Protein AF-A0A432I5I5-F1 (afdb_monomer)

Solvent-accessible surface area (backbone atoms only — not comparable to full-atom values): 3692 Å² total; per-residue (Å²): 132,52,39,47,42,87,35,95,54,57,53,54,67,76,46,38,62,89,67,64,44,67,54,81,89,65,65,39,58,56,50,50,54,54,52,42,52,27,32,54,69,73,62,38,68,98,47,44,42,88,82,30,92,73,76,87,76,84,125

Sequence (59 aa):
MDTTYKGSFPINTDGGQLSAGQPVGGAGGFRHVIEGARQVMGRAEDRQVARNDLCMVNG

Structure (mmCIF, N/CA/C/O backbone):
data_AF-A0A432I5I5-F1
#
_entry.id   AF-A0A432I5I5-F1
#
loop_
_atom_site.group_PDB
_atom_site.id
_atom_site.type_symbol
_atom_site.label_atom_id
_atom_site.label_alt_id
_atom_site.label_comp_id
_atom_site.label_asym_id
_atom_site.label_entity_id
_atom_site.label_seq_id
_atom_site.pdbx_PDB_ins_code
_atom_site.Cartn_x
_atom_site.Cartn_y
_atom_site.Cartn_z
_atom_site.occupancy
_atom_site.B_iso_or_equiv
_atom_site.auth_seq_id
_atom_site.auth_comp_id
_atom_site.auth_asym_id
_atom_site.auth_atom_id
_atom_site.pdbx_PDB_model_num
ATOM 1 N N . MET A 1 1 ? -11.474 12.436 5.080 1.00 75.44 1 MET A N 1
ATOM 2 C CA . MET A 1 1 ? -11.549 10.984 4.812 1.00 75.44 1 MET A CA 1
ATOM 3 C C . MET A 1 1 ? -10.194 10.406 5.178 1.00 75.44 1 MET A C 1
ATOM 5 O O . MET A 1 1 ? -9.205 11.030 4.818 1.00 75.44 1 MET A O 1
ATOM 9 N N . ASP A 1 2 ? -10.133 9.325 5.951 1.00 85.56 2 ASP A N 1
ATOM 10 C CA . ASP A 1 2 ? -8.860 8.680 6.299 1.00 85.56 2 ASP A CA 1
ATOM 11 C C . ASP A 1 2 ? -8.458 7.734 5.159 1.00 85.56 2 ASP A C 1
ATOM 13 O O . ASP A 1 2 ? -9.191 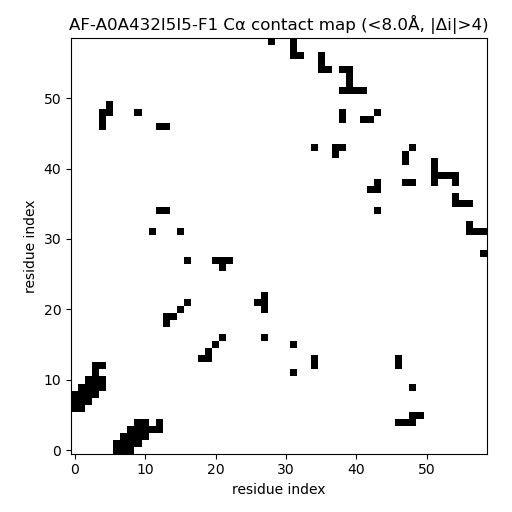6.791 4.858 1.00 85.56 2 ASP A O 1
ATOM 17 N N . THR A 1 3 ? -7.337 8.034 4.501 1.00 90.06 3 THR A N 1
ATOM 18 C CA . THR A 1 3 ? -6.810 7.267 3.361 1.00 90.06 3 THR A CA 1
ATOM 19 C C . THR A 1 3 ? -5.710 6.290 3.757 1.00 90.06 3 THR A C 1
ATOM 21 O O . THR A 1 3 ? -5.097 5.663 2.893 1.00 90.06 3 THR A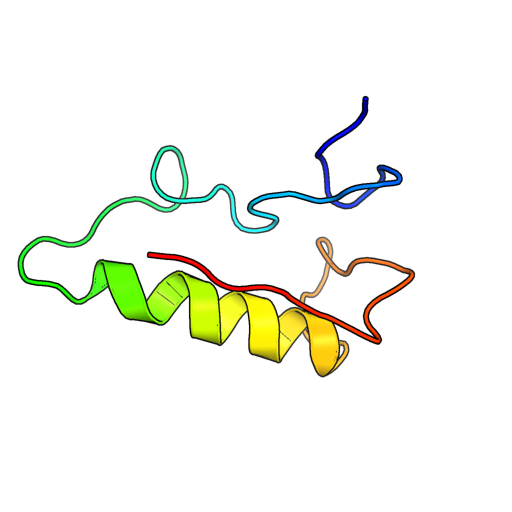 O 1
ATOM 24 N N . THR A 1 4 ? -5.413 6.169 5.049 1.00 91.38 4 THR A N 1
ATOM 25 C CA . THR A 1 4 ? -4.463 5.173 5.544 1.00 91.38 4 THR A CA 1
ATOM 26 C C . THR A 1 4 ? -5.081 3.774 5.499 1.00 91.38 4 THR A C 1
ATOM 28 O O . THR A 1 4 ? -6.288 3.613 5.328 1.00 91.38 4 THR A O 1
ATOM 31 N N . TYR A 1 5 ? -4.270 2.737 5.724 1.00 87.06 5 TYR A N 1
ATOM 32 C CA . TYR A 1 5 ? -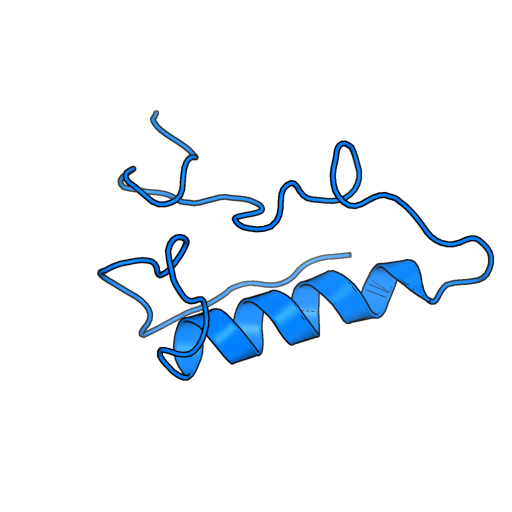4.748 1.350 5.815 1.00 87.06 5 TYR A CA 1
ATOM 33 C C . TYR A 1 5 ? -5.745 1.100 6.963 1.00 87.06 5 TYR A C 1
ATOM 35 O O . TYR A 1 5 ? -6.416 0.070 6.974 1.00 87.06 5 TYR A O 1
ATOM 43 N N . LYS A 1 6 ? -5.858 2.034 7.917 1.00 91.25 6 LYS A N 1
ATOM 44 C CA . LYS A 1 6 ? -6.826 1.994 9.025 1.00 91.25 6 LYS A CA 1
ATOM 45 C C . LYS A 1 6 ? -8.149 2.685 8.682 1.00 91.25 6 LYS A C 1
ATOM 47 O O . LYS A 1 6 ? -9.120 2.538 9.421 1.00 91.25 6 LYS A O 1
ATOM 52 N N . GLY A 1 7 ? -8.171 3.460 7.601 1.00 90.31 7 GLY A N 1
ATOM 53 C CA . GLY A 1 7 ? -9.316 4.248 7.179 1.00 90.31 7 GLY A CA 1
ATOM 54 C C . GLY A 1 7 ? -10.364 3.443 6.414 1.00 90.31 7 GLY A C 1
ATOM 55 O O . GLY A 1 7 ? -10.188 2.271 6.089 1.00 90.31 7 GLY A O 1
ATOM 56 N N . SER A 1 8 ? -11.476 4.102 6.089 1.00 90.19 8 SER A N 1
ATOM 57 C CA . SER A 1 8 ? -12.569 3.503 5.312 1.00 90.19 8 SER A CA 1
ATOM 58 C C . SER A 1 8 ? -12.303 3.456 3.806 1.00 90.19 8 SER A C 1
ATOM 60 O O . SER A 1 8 ? -13.036 2.783 3.082 1.00 90.19 8 SER A O 1
ATOM 62 N N . PHE A 1 9 ? -11.279 4.168 3.327 1.00 91.38 9 PHE A N 1
ATOM 63 C CA . PHE A 1 9 ? -10.886 4.178 1.920 1.00 91.38 9 PHE A CA 1
ATOM 64 C C . PHE A 1 9 ? -9.357 4.246 1.776 1.00 91.38 9 PHE A C 1
ATOM 66 O O . PHE A 1 9 ? -8.816 5.312 1.477 1.00 91.38 9 PHE A O 1
ATOM 73 N N . PRO A 1 10 ? -8.639 3.136 2.031 1.00 94.50 10 PRO A N 1
ATOM 74 C CA . PRO A 1 10 ? -7.184 3.105 1.947 1.00 94.50 10 PRO A CA 1
ATOM 75 C C . PRO A 1 10 ? -6.677 3.387 0.532 1.00 94.50 10 PRO A C 1
ATOM 77 O O . PRO A 1 10 ? -7.150 2.794 -0.436 1.00 94.50 10 PRO A O 1
ATOM 80 N N . ILE A 1 11 ? -5.676 4.258 0.419 1.00 94.94 11 ILE A N 1
ATOM 81 C CA . ILE A 1 11 ? -5.017 4.600 -0.845 1.00 94.94 11 ILE A CA 1
ATOM 82 C C . ILE A 1 11 ? -3.515 4.450 -0.643 1.00 94.94 11 ILE A C 1
ATOM 84 O O . ILE A 1 11 ? -2.969 5.006 0.308 1.00 94.94 11 ILE A O 1
ATOM 88 N N . ASN A 1 12 ? -2.842 3.753 -1.565 1.00 94.88 12 ASN A N 1
ATOM 89 C CA . ASN A 1 12 ? -1.385 3.613 -1.564 1.00 94.88 12 ASN A CA 1
ATOM 90 C C . ASN A 1 12 ? -0.845 3.134 -0.206 1.00 94.88 12 ASN A C 1
ATOM 92 O O . ASN A 1 12 ? -0.022 3.797 0.421 1.00 94.88 12 ASN A O 1
ATOM 96 N N . THR A 1 13 ? -1.320 1.978 0.259 1.00 95.00 13 THR A N 1
ATOM 97 C CA . THR A 1 13 ? -0.964 1.395 1.564 1.00 95.00 13 THR A CA 1
ATOM 98 C C . THR A 1 13 ? 0.525 1.116 1.732 1.00 95.00 13 THR A C 1
ATOM 100 O O . THR A 1 13 ? 0.995 1.026 2.859 1.00 95.00 13 THR A O 1
ATOM 103 N N . ASP A 1 14 ? 1.291 1.023 0.648 1.00 92.88 14 ASP A N 1
ATOM 104 C CA . ASP A 1 14 ? 2.751 0.919 0.674 1.00 92.88 14 ASP A CA 1
ATOM 105 C C . ASP A 1 14 ? 3.484 2.271 0.623 1.00 92.88 14 ASP A C 1
ATOM 107 O O . ASP A 1 14 ? 4.711 2.305 0.607 1.00 92.88 14 ASP A O 1
ATOM 111 N N . GLY A 1 15 ? 2.748 3.384 0.623 1.00 92.31 15 GLY A N 1
ATOM 112 C CA . GLY A 1 15 ? 3.269 4.748 0.527 1.00 92.31 15 GLY A CA 1
ATOM 113 C C . GLY A 1 15 ? 3.242 5.330 -0.889 1.00 92.31 15 GLY A C 1
ATOM 114 O O . GLY A 1 15 ? 3.499 6.522 -1.070 1.00 92.31 15 GLY A O 1
ATOM 115 N N . GLY A 1 16 ? 2.907 4.529 -1.906 1.00 91.19 16 GLY A N 1
ATOM 116 C CA . GLY A 1 16 ? 2.743 5.022 -3.272 1.00 91.19 16 GLY A CA 1
ATOM 117 C C . GLY A 1 16 ? 4.020 5.630 -3.854 1.00 91.19 16 GLY A C 1
ATOM 118 O O . GLY A 1 16 ? 5.123 5.475 -3.337 1.00 91.19 16 GLY A O 1
ATOM 119 N N . GLN A 1 17 ? 3.881 6.332 -4.972 1.00 89.81 17 GLN A N 1
ATOM 120 C CA . GLN A 1 17 ? 5.027 6.858 -5.716 1.00 89.81 17 GLN A CA 1
ATOM 121 C C . GLN A 1 17 ? 5.852 7.901 -4.944 1.00 89.81 17 GLN A C 1
ATOM 123 O O . GLN A 1 17 ? 7.054 8.005 -5.165 1.00 89.81 17 GLN A O 1
ATOM 128 N N . LEU A 1 18 ? 5.224 8.636 -4.023 1.00 89.56 18 LEU A N 1
ATOM 129 C CA . LEU A 1 18 ? 5.874 9.699 -3.253 1.00 89.56 18 LEU A CA 1
ATOM 130 C C . LEU A 1 18 ? 6.770 9.167 -2.129 1.00 89.56 18 LEU A C 1
ATOM 132 O O . LEU A 1 18 ? 7.747 9.821 -1.781 1.00 89.56 18 LEU A O 1
ATOM 136 N N . SER A 1 19 ? 6.449 8.001 -1.559 1.00 89.88 19 SER A N 1
ATOM 137 C CA . SER A 1 19 ? 7.206 7.435 -0.432 1.00 89.88 19 SER A CA 1
ATOM 138 C C . SER A 1 19 ? 7.905 6.124 -0.779 1.00 89.88 19 SER A C 1
ATOM 140 O O . SER A 1 19 ? 9.083 5.974 -0.474 1.00 89.88 19 SER A O 1
ATOM 142 N N . ALA A 1 20 ? 7.227 5.195 -1.461 1.00 87.50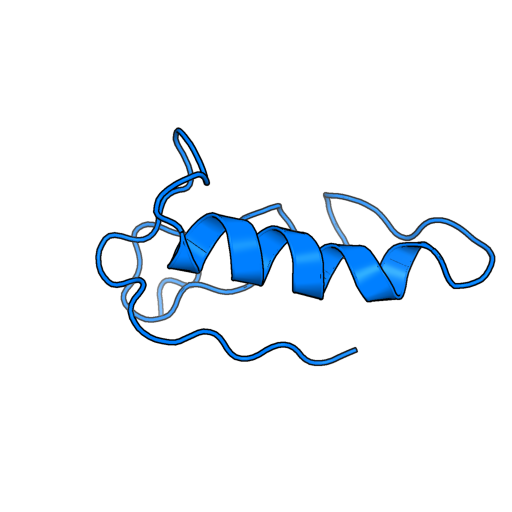 20 ALA A N 1
ATOM 143 C CA . ALA A 1 20 ? 7.841 3.948 -1.932 1.00 87.50 20 ALA A CA 1
ATOM 144 C C . ALA A 1 20 ? 8.712 4.152 -3.186 1.00 87.50 20 ALA A C 1
ATOM 146 O O . ALA A 1 20 ? 9.473 3.266 -3.574 1.00 87.50 20 ALA A O 1
ATOM 147 N N . GLY A 1 21 ? 8.597 5.320 -3.821 1.00 86.25 21 GLY A N 1
ATOM 148 C CA . GLY A 1 21 ? 9.428 5.747 -4.935 1.00 86.25 21 GLY A CA 1
ATOM 149 C C . GLY A 1 21 ? 8.892 5.375 -6.318 1.00 86.25 21 GLY A C 1
ATOM 150 O O . GLY A 1 21 ? 7.897 4.659 -6.496 1.00 86.25 21 GLY A O 1
ATOM 151 N N . GLN A 1 22 ? 9.602 5.899 -7.317 1.00 85.25 22 GLN A N 1
ATOM 152 C CA . GLN A 1 22 ? 9.337 5.742 -8.746 1.00 85.25 22 GLN A CA 1
ATOM 153 C C . GLN A 1 22 ? 10.621 5.285 -9.449 1.00 85.25 22 GLN A C 1
ATOM 155 O O . GLN A 1 22 ? 11.392 6.117 -9.929 1.00 85.25 22 GLN A O 1
ATOM 160 N N . PRO A 1 23 ? 10.889 3.968 -9.497 1.00 76.50 23 PRO A N 1
ATOM 161 C CA . PRO A 1 23 ? 12.002 3.435 -10.268 1.00 76.50 23 PRO A CA 1
ATOM 162 C C . PRO A 1 23 ? 11.937 3.903 -11.727 1.00 76.50 23 PRO A C 1
ATOM 164 O O . PRO A 1 23 ? 10.905 3.766 -12.393 1.00 76.50 23 PRO A O 1
ATOM 167 N N . VAL A 1 24 ? 13.049 4.454 -12.212 1.00 76.00 24 VAL A N 1
ATOM 168 C CA . VAL A 1 24 ? 13.203 4.955 -13.583 1.00 76.00 24 VAL A CA 1
ATOM 169 C C . VAL A 1 24 ? 13.044 3.797 -14.580 1.00 76.00 24 VAL A C 1
ATOM 171 O O . VAL A 1 24 ? 13.484 2.683 -14.306 1.00 76.00 24 VAL A O 1
ATOM 174 N N . GLY A 1 25 ? 12.420 4.038 -15.738 1.00 67.50 25 GLY A N 1
ATOM 175 C CA . GLY A 1 25 ? 12.296 3.025 -16.801 1.00 67.50 25 GLY A CA 1
ATOM 176 C C . GLY A 1 25 ? 11.084 2.086 -16.698 1.00 67.50 25 GLY A C 1
ATOM 177 O O . GLY A 1 25 ? 11.137 0.967 -17.194 1.00 67.50 25 GLY A O 1
ATOM 178 N N . GLY A 1 26 ? 9.986 2.512 -16.061 1.00 63.84 26 GLY A N 1
ATOM 179 C CA . GLY A 1 26 ? 8.694 1.803 -16.101 1.00 63.84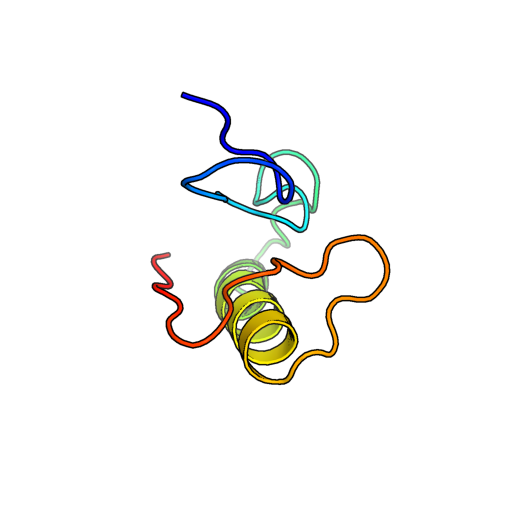 26 GLY A CA 1
ATOM 180 C C . GLY A 1 26 ? 8.498 0.717 -15.036 1.00 63.84 26 GLY A C 1
ATOM 181 O O . GLY A 1 26 ? 7.367 0.298 -14.792 1.00 63.84 26 GLY A O 1
ATOM 182 N N . ALA A 1 27 ? 9.555 0.328 -14.316 1.00 65.56 27 ALA A N 1
ATOM 183 C CA . ALA A 1 27 ? 9.473 -0.659 -13.235 1.00 65.56 27 ALA A CA 1
ATOM 184 C C . ALA A 1 27 ? 8.588 -0.207 -12.052 1.00 65.56 27 ALA A C 1
ATOM 186 O O . ALA A 1 27 ? 8.056 -1.043 -11.322 1.00 65.56 27 ALA A O 1
ATOM 187 N N . GLY A 1 28 ? 8.360 1.101 -11.883 1.00 67.38 28 GLY A N 1
ATOM 188 C CA . GLY A 1 28 ? 7.440 1.625 -10.870 1.00 67.38 28 GLY A CA 1
ATOM 189 C C . GLY A 1 28 ? 5.963 1.279 -11.096 1.00 67.38 28 GLY A C 1
ATOM 190 O O . GLY A 1 28 ? 5.220 1.190 -10.122 1.00 67.38 28 GLY A O 1
ATOM 191 N N . GLY A 1 29 ? 5.538 1.039 -12.344 1.00 75.38 29 GLY A N 1
ATOM 192 C CA . GLY A 1 29 ? 4.123 0.823 -12.676 1.00 75.38 29 GLY A CA 1
ATOM 193 C C . GLY A 1 29 ? 3.564 -0.498 -12.142 1.00 75.38 29 GLY A C 1
ATOM 194 O O . GLY A 1 29 ? 2.427 -0.558 -11.681 1.00 75.38 29 GLY A O 1
ATOM 195 N N . PHE A 1 30 ? 4.382 -1.555 -12.116 1.00 86.38 30 PHE A N 1
ATOM 196 C CA . PHE A 1 30 ? 3.931 -2.869 -11.647 1.00 86.38 30 PHE A CA 1
ATOM 197 C C . PHE A 1 30 ? 3.858 -2.969 -10.117 1.00 86.38 30 PHE A C 1
ATOM 199 O O . PHE A 1 30 ? 3.177 -3.847 -9.590 1.00 86.38 30 PHE A O 1
ATOM 206 N N . ARG A 1 31 ? 4.505 -2.052 -9.380 1.00 88.69 31 ARG A N 1
ATOM 207 C CA . ARG A 1 31 ? 4.491 -2.048 -7.907 1.00 88.69 31 ARG A CA 1
ATOM 208 C C . ARG A 1 31 ? 3.067 -1.957 -7.355 1.00 88.69 31 ARG A C 1
ATOM 210 O O . ARG A 1 31 ? 2.746 -2.693 -6.426 1.00 88.69 31 ARG A O 1
ATOM 217 N N . HIS A 1 32 ? 2.212 -1.125 -7.955 1.00 91.50 32 HIS A N 1
ATOM 218 C CA . HIS A 1 32 ? 0.820 -0.975 -7.517 1.00 91.50 32 HIS A CA 1
ATOM 219 C C . HIS A 1 32 ? 0.030 -2.286 -7.666 1.00 91.50 32 HIS A C 1
ATOM 221 O O . HIS A 1 32 ? -0.757 -2.634 -6.791 1.00 91.50 32 HIS A O 1
ATOM 227 N N . VAL A 1 33 ? 0.297 -3.058 -8.727 1.00 93.50 33 VAL A N 1
ATOM 228 C CA . VAL A 1 33 ? -0.309 -4.384 -8.938 1.00 93.50 33 VAL A CA 1
ATOM 229 C C . VAL A 1 33 ? 0.149 -5.368 -7.864 1.00 93.50 33 VAL A C 1
ATOM 231 O O . VAL A 1 33 ? -0.666 -6.106 -7.316 1.00 93.50 33 VAL A O 1
ATOM 234 N N . ILE A 1 34 ? 1.443 -5.366 -7.532 1.00 93.56 34 ILE A N 1
ATOM 235 C CA . ILE A 1 34 ? 1.994 -6.269 -6.515 1.00 93.56 34 ILE A CA 1
ATOM 236 C C . ILE A 1 34 ? 1.417 -5.942 -5.129 1.00 93.56 34 ILE A C 1
ATOM 238 O O . ILE A 1 34 ? 1.033 -6.861 -4.406 1.00 93.56 34 ILE A O 1
ATOM 242 N N . GLU A 1 35 ? 1.328 -4.663 -4.754 1.00 95.31 35 GLU A N 1
ATOM 243 C CA . GLU A 1 35 ? 0.706 -4.263 -3.483 1.00 95.31 35 GLU A CA 1
ATOM 244 C C . GLU A 1 35 ? -0.778 -4.643 -3.441 1.00 95.31 35 GLU A C 1
ATOM 246 O O . GLU A 1 35 ? -1.213 -5.282 -2.483 1.00 95.31 35 GLU A O 1
ATOM 251 N N . GLY A 1 36 ? -1.537 -4.351 -4.503 1.00 95.94 36 GLY A N 1
ATOM 252 C CA . GLY A 1 36 ? -2.945 -4.740 -4.593 1.00 95.94 36 GLY A CA 1
ATOM 253 C C . GLY A 1 36 ? -3.149 -6.250 -4.454 1.00 95.94 36 GLY A C 1
ATOM 254 O O . GLY A 1 36 ? -3.993 -6.700 -3.679 1.00 95.94 36 GLY A O 1
ATOM 255 N N . ALA A 1 37 ? -2.314 -7.050 -5.124 1.00 97.19 37 ALA A N 1
ATOM 256 C CA . ALA A 1 37 ? -2.344 -8.503 -5.001 1.00 97.19 37 ALA A CA 1
ATOM 257 C C . ALA A 1 37 ? -2.022 -8.969 -3.571 1.00 97.19 37 ALA A C 1
ATOM 259 O O . ALA A 1 37 ? -2.707 -9.847 -3.048 1.00 97.19 37 ALA A O 1
ATOM 260 N N . ARG A 1 38 ? -1.011 -8.389 -2.907 1.00 97.56 38 ARG A N 1
ATOM 261 C CA . ARG A 1 38 ? -0.690 -8.725 -1.507 1.00 97.56 38 ARG A CA 1
ATOM 262 C C . ARG A 1 38 ? -1.843 -8.409 -0.568 1.00 97.56 38 ARG A C 1
ATOM 264 O O . ARG A 1 38 ? -2.146 -9.242 0.280 1.00 97.56 38 ARG A O 1
ATOM 271 N N . GLN A 1 39 ? -2.496 -7.262 -0.744 1.00 98.06 39 GLN A N 1
ATOM 272 C CA . GLN A 1 39 ? -3.645 -6.869 0.068 1.00 98.06 39 GLN A CA 1
ATOM 273 C C . GLN A 1 39 ? -4.794 -7.867 -0.078 1.00 98.06 39 GLN A C 1
ATOM 275 O O . GLN A 1 39 ? -5.259 -8.388 0.935 1.00 98.06 39 GLN A O 1
ATOM 280 N N . VAL A 1 40 ? -5.186 -8.195 -1.314 1.00 98.00 40 VAL A N 1
ATOM 281 C CA . VAL A 1 40 ? -6.276 -9.150 -1.590 1.00 98.00 40 VAL A CA 1
ATOM 282 C C . VAL A 1 40 ? -5.949 -10.555 -1.084 1.00 98.00 40 VAL A C 1
ATOM 284 O O . VAL A 1 40 ? -6.818 -11.260 -0.582 1.00 98.00 40 VAL A O 1
ATOM 287 N N . MET A 1 41 ? -4.681 -10.964 -1.150 1.00 98.31 41 MET A N 1
ATOM 288 C CA . MET A 1 41 ? -4.237 -12.254 -0.614 1.00 98.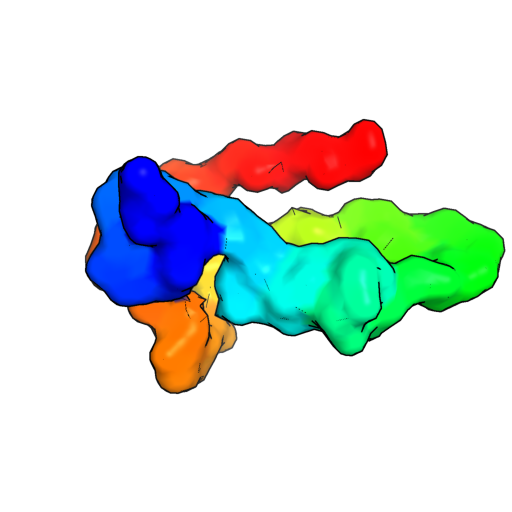31 41 MET A CA 1
ATOM 289 C C . MET A 1 41 ? -4.150 -12.300 0.921 1.00 98.31 41 MET A C 1
ATOM 291 O O . MET A 1 41 ? -3.840 -13.364 1.459 1.00 98.31 41 MET A O 1
ATOM 295 N N . GLY A 1 42 ? -4.352 -11.186 1.633 1.00 97.81 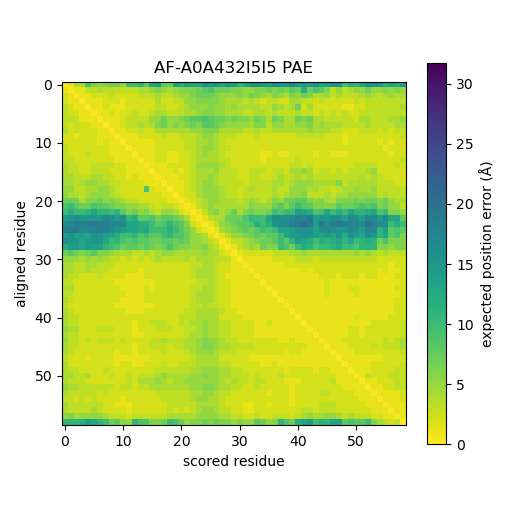42 GLY A N 1
ATOM 296 C CA . GLY A 1 42 ? -4.140 -11.132 3.083 1.00 97.81 42 GLY A CA 1
ATOM 297 C C . GLY A 1 42 ? -2.660 -11.208 3.487 1.00 97.81 42 GLY A C 1
ATOM 298 O O . GLY A 1 42 ? -2.331 -11.764 4.531 1.00 97.81 42 GLY A O 1
ATOM 299 N N . ARG A 1 43 ? -1.749 -10.730 2.628 1.00 98.19 43 ARG A N 1
ATOM 300 C CA . ARG A 1 43 ? -0.283 -10.852 2.759 1.00 98.19 43 ARG A CA 1
ATOM 301 C C . ARG A 1 43 ? 0.429 -9.498 2.860 1.00 98.19 43 ARG A C 1
ATOM 303 O O . ARG A 1 43 ? 1.593 -9.399 2.476 1.00 98.19 43 ARG A O 1
ATOM 310 N N . ALA A 1 44 ? -0.255 -8.452 3.320 1.00 96.88 44 ALA A N 1
ATOM 311 C CA . ALA A 1 44 ? 0.309 -7.102 3.432 1.00 96.88 44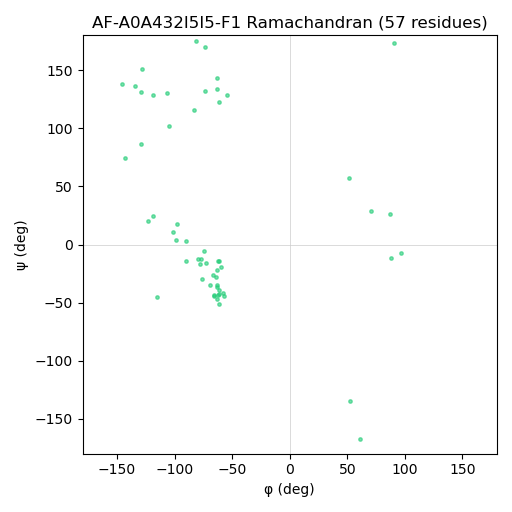 ALA A CA 1
ATOM 312 C C . ALA A 1 44 ? 0.822 -6.739 4.844 1.00 96.88 44 ALA A C 1
ATOM 314 O O . ALA A 1 44 ? 1.047 -5.562 5.131 1.00 96.88 44 ALA A O 1
ATOM 315 N N . GLU A 1 45 ? 1.048 -7.745 5.700 1.00 96.62 45 GLU A N 1
ATOM 316 C CA . GLU A 1 45 ? 1.670 -7.604 7.029 1.00 96.62 45 GLU A CA 1
ATOM 317 C C . GLU A 1 45 ? 0.967 -6.526 7.880 1.00 96.62 45 GLU A C 1
ATOM 319 O O . GLU A 1 45 ? -0.263 -6.459 7.908 1.00 96.62 45 GLU A O 1
ATOM 324 N N . ASP A 1 46 ? 1.726 -5.649 8.539 1.00 96.19 46 ASP A N 1
ATOM 325 C CA . ASP A 1 46 ? 1.210 -4.579 9.403 1.00 96.19 46 ASP A CA 1
ATOM 326 C C . ASP A 1 46 ? 0.332 -3.553 8.665 1.00 96.19 46 ASP A C 1
ATOM 328 O O . ASP A 1 46 ? -0.362 -2.757 9.298 1.00 96.19 46 ASP A O 1
ATOM 332 N N . ARG A 1 47 ? 0.361 -3.542 7.325 1.00 95.94 47 ARG A N 1
ATOM 333 C CA . ARG A 1 47 ? -0.410 -2.618 6.474 1.00 95.94 47 ARG A CA 1
ATOM 334 C C . ARG A 1 47 ? -1.651 -3.275 5.875 1.00 95.94 47 ARG A C 1
ATOM 336 O O . ARG A 1 47 ? -2.263 -2.706 4.970 1.00 95.94 47 ARG A O 1
ATOM 343 N N . GLN A 1 48 ? -2.005 -4.472 6.337 1.00 97.94 48 GLN A N 1
ATOM 344 C CA . GLN A 1 48 ? -3.155 -5.212 5.843 1.00 97.94 48 GLN A CA 1
ATOM 345 C C . GLN A 1 48 ? -4.456 -4.442 6.077 1.00 97.94 48 GLN A C 1
ATOM 347 O O . GLN A 1 48 ? -4.827 -4.126 7.208 1.00 97.94 48 GLN A O 1
ATOM 352 N N . VAL A 1 49 ? -5.179 -4.183 4.989 1.00 97.31 49 VAL A N 1
ATOM 353 C CA . VAL A 1 49 ? -6.524 -3.612 5.058 1.00 97.31 49 VAL A CA 1
ATOM 354 C C . VAL A 1 49 ? -7.492 -4.688 5.541 1.00 97.31 49 VAL A C 1
ATOM 356 O O . VAL A 1 49 ? -7.494 -5.803 5.017 1.00 97.31 49 VAL A O 1
ATOM 359 N N . ALA A 1 50 ? -8.326 -4.340 6.528 1.00 94.69 50 ALA A N 1
ATOM 360 C CA . ALA A 1 50 ? -9.285 -5.261 7.143 1.00 94.69 50 ALA A CA 1
ATOM 361 C C . ALA A 1 50 ? -10.326 -5.791 6.143 1.00 94.69 50 ALA A C 1
ATOM 363 O O . ALA A 1 50 ? -10.682 -6.966 6.177 1.00 94.69 50 ALA A O 1
ATOM 364 N N . ARG A 1 51 ? -10.797 -4.925 5.238 1.00 94.62 51 ARG A N 1
ATOM 365 C CA . 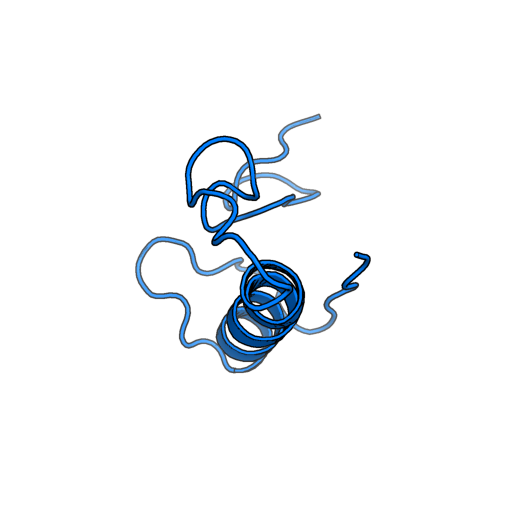ARG A 1 51 ? -11.661 -5.293 4.116 1.00 94.62 51 ARG A CA 1
ATOM 366 C C . ARG A 1 51 ? -10.853 -5.286 2.816 1.00 94.62 51 ARG A C 1
ATOM 368 O O . ARG A 1 51 ? -10.576 -4.223 2.271 1.00 94.62 51 ARG A O 1
ATOM 375 N N . ASN A 1 52 ? -10.473 -6.468 2.344 1.00 96.00 52 ASN A N 1
ATOM 376 C CA . ASN A 1 52 ? -9.518 -6.666 1.250 1.00 96.00 52 ASN A CA 1
ATOM 377 C C . ASN A 1 52 ? -10.077 -7.496 0.075 1.00 96.00 52 ASN A C 1
ATOM 379 O O . ASN A 1 52 ? -9.318 -8.025 -0.728 1.00 96.00 52 ASN A O 1
ATOM 383 N N . ASP A 1 53 ? -11.399 -7.597 -0.050 1.00 96.38 53 ASP A N 1
ATOM 384 C CA . ASP A 1 53 ? -12.105 -8.384 -1.070 1.00 96.38 53 ASP A CA 1
ATOM 385 C C . ASP A 1 53 ? -12.036 -7.782 -2.486 1.00 96.38 53 ASP A C 1
ATOM 387 O O . ASP A 1 53 ? -12.303 -8.472 -3.470 1.00 96.38 53 ASP A O 1
ATOM 391 N N . LEU A 1 54 ? -11.666 -6.504 -2.602 1.00 95.69 54 LEU A N 1
ATOM 392 C CA . LEU A 1 54 ? -11.563 -5.781 -3.867 1.00 95.69 54 LEU A CA 1
ATOM 393 C C . LEU A 1 54 ? -10.416 -4.767 -3.824 1.00 95.69 54 LEU A C 1
ATOM 395 O O . LEU A 1 54 ? -10.258 -4.030 -2.852 1.00 95.69 54 LEU A O 1
ATOM 399 N N . CYS A 1 55 ? -9.653 -4.682 -4.914 1.00 96.31 55 CYS A N 1
ATOM 400 C CA . CYS A 1 55 ? -8.610 -3.679 -5.101 1.00 96.31 55 CYS A CA 1
ATOM 401 C C . CYS A 1 55 ? -8.701 -3.074 -6.508 1.00 96.31 55 CYS A C 1
ATOM 403 O O . CYS A 1 55 ? -8.875 -3.797 -7.489 1.00 96.31 55 CYS A O 1
ATOM 405 N N . MET A 1 56 ? -8.564 -1.749 -6.599 1.00 95.69 56 MET A N 1
ATOM 406 C CA . MET A 1 56 ? -8.417 -1.026 -7.861 1.00 95.69 56 MET A CA 1
ATOM 407 C C . MET A 1 56 ? -6.971 -0.564 -7.997 1.00 95.69 56 MET A C 1
ATOM 409 O O . MET A 1 56 ? -6.429 0.060 -7.088 1.00 95.69 56 MET A O 1
ATOM 413 N N . VAL A 1 57 ? -6.372 -0.837 -9.153 1.00 93.50 57 VAL A N 1
ATOM 414 C CA . VAL A 1 57 ? -5.030 -0.369 -9.494 1.00 93.50 57 VAL A CA 1
ATOM 415 C C . VAL A 1 57 ? -5.120 0.521 -10.722 1.00 93.50 57 VAL A C 1
ATOM 417 O O . VAL A 1 57 ? -5.680 0.125 -11.742 1.00 93.50 57 VAL A O 1
ATOM 420 N N . ASN A 1 58 ? -4.536 1.710 -10.620 1.00 89.62 58 ASN A N 1
ATOM 421 C CA . ASN A 1 58 ? -4.308 2.615 -11.736 1.00 89.62 58 ASN A CA 1
ATOM 422 C C . ASN A 1 58 ? -2.834 3.052 -11.762 1.00 89.62 58 ASN A C 1
ATOM 424 O O . ASN A 1 58 ? -2.159 3.084 -10.723 1.00 89.62 58 ASN A O 1
ATOM 428 N N . GLY A 1 59 ? -2.341 3.349 -12.963 1.00 78.19 59 GLY A N 1
ATOM 429 C CA . GLY A 1 59 ? -0.972 3.781 -13.240 1.00 78.19 59 GLY A CA 1
ATOM 430 C C . GLY A 1 59 ? -0.952 4.987 -14.156 1.00 78.19 59 GLY A C 1
ATOM 431 O O . GLY A 1 59 ? -1.933 5.146 -14.917 1.00 78.19 59 GLY A O 1
#

Mean predicted aligned error: 3.79 Å

Foldseek 3Di:
DDQELADPHHDPNVVACVPVHDDPDCPSQCVQVVCLVCQLVVNNPPRRRPDNVDDDGDD

pLDDT: mean 90.01, std 8.72, range [63.84, 98.31]

Radius of gyration: 11.26 Å; Cα contacts (8 Å, |Δi|>4): 67; chains: 1; bounding box: 26×23×26 Å

Secondary structure (DSSP, 8-state):
---STTSSS---TT-HHHHT---TTTTTHHHHHHHHHHHHTT--GGG--S--S------